Protein AF-0000000073405092 (afdb_homodimer)

Secondary structure (DSSP, 8-state):
-EEEEE--HHHHHHHHHHTTTS-EEEEEEE--HHHHHHHHHSTTSEEEE--/-EEEEE--HHHHHHHHHHTTTS-EEEEEEE--HHHHHHHHHTSSSEEEE--

Structure (mmCIF, N/CA/C/O backbone):
data_AF-0000000073405092-model_v1
#
loop_
_entity.id
_entity.type
_entity.pdbx_description
1 polymer 'Conserved conjugative plasmid protein'
#
loop_
_atom_site.group_PDB
_atom_site.id
_atom_site.type_symbol
_atom_site.label_atom_id
_atom_site.label_alt_id
_atom_site.label_comp_id
_atom_site.label_asym_id
_atom_site.label_entity_id
_atom_site.label_seq_id
_atom_site.pdbx_PDB_ins_code
_atom_site.Cartn_x
_atom_site.Cartn_y
_atom_sit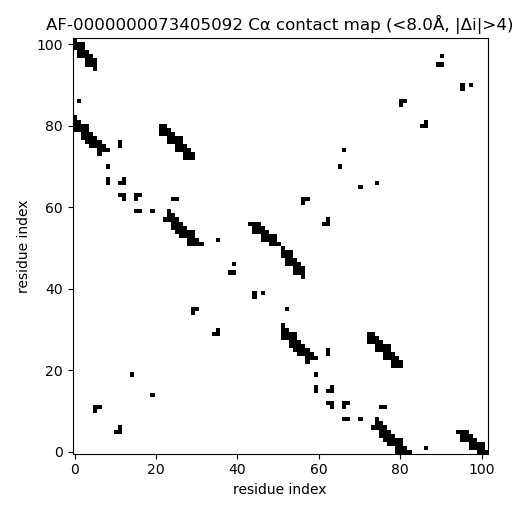e.Cartn_z
_atom_site.occupancy
_atom_site.B_iso_or_equiv
_atom_site.auth_seq_id
_atom_site.auth_comp_id
_atom_site.auth_asym_id
_atom_site.auth_atom_id
_atom_site.pdbx_PDB_model_num
ATOM 1 N N . MET A 1 1 ? -7.711 -10.336 -13.688 1 90.44 1 MET A N 1
ATOM 2 C CA . MET A 1 1 ? -6.816 -9.5 -12.898 1 90.44 1 MET A CA 1
ATOM 3 C C . MET A 1 1 ? -6.801 -9.945 -11.438 1 90.44 1 MET A C 1
ATOM 5 O O . MET A 1 1 ? -7.797 -10.469 -10.938 1 90.44 1 MET A O 1
ATOM 9 N N . PHE A 1 2 ? -5.641 -9.805 -10.789 1 92.12 2 PHE A N 1
ATOM 10 C CA . PHE A 1 2 ? -5.535 -10.195 -9.391 1 92.12 2 PHE A CA 1
ATOM 11 C C . PHE A 1 2 ? -5.191 -8.984 -8.523 1 92.12 2 PHE A C 1
ATOM 13 O O . PHE A 1 2 ? -4.457 -8.094 -8.953 1 92.12 2 PHE A O 1
ATOM 20 N N . VAL A 1 3 ? -5.746 -9.109 -7.352 1 93.5 3 VAL A N 1
ATOM 21 C CA . VAL A 1 3 ? -5.441 -8.141 -6.301 1 93.5 3 VAL A CA 1
ATOM 22 C C . VAL A 1 3 ? -4.613 -8.812 -5.207 1 93.5 3 VAL A C 1
ATOM 24 O O . VAL A 1 3 ? -5 -9.852 -4.676 1 93.5 3 VAL A O 1
ATOM 27 N N . VAL A 1 4 ? -3.479 -8.211 -4.961 1 93.06 4 VAL A N 1
ATOM 28 C CA . VAL A 1 4 ? -2.605 -8.672 -3.889 1 93.06 4 VAL A CA 1
ATOM 29 C C . VAL A 1 4 ? -2.602 -7.66 -2.746 1 93.06 4 VAL A C 1
ATOM 31 O O . VAL A 1 4 ? -2.402 -6.465 -2.971 1 93.06 4 VAL A O 1
ATOM 34 N N . LYS A 1 5 ? -2.795 -8.18 -1.49 1 94.44 5 LYS A N 1
ATOM 35 C CA . LYS A 1 5 ? -2.844 -7.301 -0.326 1 94.44 5 LYS A CA 1
ATOM 36 C C . LYS A 1 5 ? -1.784 -7.691 0.701 1 94.44 5 LYS A C 1
ATOM 38 O O . LYS A 1 5 ? -1.575 -8.875 0.966 1 94.44 5 LYS A O 1
ATOM 43 N N . ALA A 1 6 ? -1.168 -6.715 1.177 1 94.06 6 ALA A N 1
ATOM 44 C CA . ALA A 1 6 ? -0.2 -6.895 2.256 1 94.06 6 ALA A CA 1
ATOM 45 C C . ALA A 1 6 ? -0.385 -5.832 3.338 1 94.06 6 ALA A C 1
ATOM 47 O O . ALA A 1 6 ? -0.693 -4.676 3.037 1 94.06 6 ALA A O 1
ATOM 48 N N . LYS A 1 7 ? -0.001 -6.273 4.574 1 94.31 7 LYS A N 1
ATOM 49 C CA . LYS A 1 7 ? -0.239 -5.352 5.68 1 94.31 7 LYS A CA 1
ATOM 50 C C . LYS A 1 7 ? 1.043 -5.094 6.469 1 94.31 7 LYS A C 1
ATOM 52 O O . LYS A 1 7 ? 1.135 -4.117 7.211 1 94.31 7 LYS A O 1
ATOM 57 N N . ASP A 1 8 ? 2.029 -5.895 6.32 1 94.5 8 ASP A N 1
ATOM 58 C CA . ASP A 1 8 ? 3.301 -5.738 7.016 1 94.5 8 ASP A CA 1
ATOM 59 C C . ASP A 1 8 ? 4.219 -4.77 6.277 1 94.5 8 ASP A C 1
ATOM 61 O O . ASP A 1 8 ? 4.492 -4.949 5.086 1 94.5 8 ASP A O 1
ATOM 65 N N . PRO A 1 9 ? 4.715 -3.779 7.004 1 95.56 9 PRO A N 1
ATOM 66 C CA . PRO A 1 9 ? 5.531 -2.76 6.34 1 95.56 9 PRO A CA 1
ATOM 67 C C . PRO A 1 9 ? 6.742 -3.352 5.625 1 95.56 9 PRO A C 1
ATOM 69 O O . PRO A 1 9 ? 7.113 -2.889 4.543 1 95.56 9 PRO A O 1
ATOM 72 N N . LYS A 1 10 ? 7.324 -4.328 6.207 1 94.62 10 LYS A N 1
ATOM 73 C CA . LYS A 1 10 ? 8.477 -4.938 5.555 1 94.62 10 LYS A CA 1
ATOM 74 C C . LYS A 1 10 ? 8.086 -5.59 4.234 1 94.62 10 LYS A C 1
ATOM 76 O O . LYS A 1 10 ? 8.789 -5.441 3.23 1 94.62 10 LYS A O 1
ATOM 81 N N . ASP A 1 11 ? 7.023 -6.273 4.273 1 94 11 ASP A N 1
ATOM 82 C CA . ASP A 1 11 ? 6.543 -6.91 3.051 1 94 11 ASP A CA 1
ATOM 83 C C . ASP A 1 11 ? 6.098 -5.863 2.027 1 94 11 ASP A C 1
ATOM 85 O O . ASP A 1 11 ? 6.332 -6.027 0.828 1 94 11 ASP A O 1
ATOM 89 N N . ILE A 1 12 ? 5.488 -4.855 2.545 1 96.25 12 ILE A N 1
ATOM 90 C CA . ILE A 1 12 ? 5.023 -3.773 1.684 1 96.25 12 ILE A CA 1
ATOM 91 C C . ILE A 1 12 ? 6.207 -3.158 0.938 1 96.25 12 ILE A C 1
ATOM 93 O O . ILE A 1 12 ? 6.156 -2.982 -0.281 1 96.25 12 ILE A O 1
ATOM 97 N N . ILE A 1 13 ? 7.242 -2.932 1.591 1 97.06 13 ILE A N 1
ATOM 98 C CA . ILE A 1 13 ? 8.43 -2.338 0.978 1 97.06 13 ILE A CA 1
ATOM 99 C C . ILE A 1 13 ? 9 -3.293 -0.07 1 97.06 13 ILE A C 1
ATOM 101 O O . ILE A 1 13 ? 9.312 -2.879 -1.189 1 97.06 13 ILE A O 1
ATOM 105 N N . LYS A 1 14 ? 9.086 -4.492 0.274 1 95.44 14 LYS A N 1
ATOM 106 C CA . LYS A 1 14 ? 9.617 -5.488 -0.652 1 95.44 14 LYS A CA 1
ATOM 107 C C . LYS A 1 14 ? 8.758 -5.582 -1.912 1 95.44 14 LYS A C 1
ATOM 109 O O . LYS A 1 14 ? 9.289 -5.57 -3.027 1 95.44 14 LYS A O 1
ATOM 114 N N . LEU A 1 15 ? 7.52 -5.648 -1.716 1 95.5 15 LEU A N 1
ATOM 115 C CA . LEU A 1 15 ? 6.602 -5.793 -2.842 1 95.5 15 LEU A CA 1
ATOM 116 C C . LEU A 1 15 ? 6.621 -4.547 -3.723 1 95.5 15 LEU A C 1
ATOM 118 O O . LEU A 1 15 ? 6.613 -4.652 -4.953 1 95.5 15 LEU A O 1
ATOM 122 N N . ALA A 1 16 ? 6.605 -3.438 -3.131 1 96.38 16 ALA A N 1
ATOM 123 C CA . ALA A 1 16 ? 6.625 -2.186 -3.885 1 96.38 16 ALA A CA 1
ATOM 124 C C . ALA A 1 16 ? 7.895 -2.074 -4.727 1 96.38 16 ALA A C 1
ATOM 126 O O . ALA A 1 16 ? 7.863 -1.548 -5.84 1 96.38 16 ALA A O 1
ATOM 127 N N . LYS A 1 17 ? 8.945 -2.631 -4.207 1 97 17 LYS A N 1
ATOM 128 C CA . LYS A 1 17 ? 10.203 -2.617 -4.953 1 97 17 LYS A CA 1
ATOM 129 C C . LYS A 1 17 ? 10.164 -3.607 -6.113 1 97 17 LYS A C 1
ATOM 131 O O . LYS A 1 17 ? 10.531 -3.266 -7.242 1 97 17 LYS A O 1
ATOM 136 N N . GLN A 1 18 ? 9.664 -4.699 -5.828 1 95.62 18 GLN A N 1
ATOM 137 C CA . GLN A 1 18 ? 9.742 -5.805 -6.777 1 95.62 18 GLN A CA 1
ATOM 138 C C . GLN A 1 18 ? 8.719 -5.645 -7.895 1 95.62 18 GLN A C 1
ATOM 140 O O . GLN A 1 18 ? 8.969 -6.055 -9.031 1 95.62 18 GLN A O 1
ATOM 145 N N . TYR A 1 19 ? 7.641 -5.027 -7.578 1 95.88 19 TYR A N 1
ATOM 146 C CA . TYR A 1 19 ? 6.539 -4.996 -8.531 1 95.88 19 TYR A CA 1
ATOM 147 C C . TYR A 1 19 ? 6.137 -3.562 -8.852 1 95.88 19 TYR A C 1
ATOM 149 O O . TYR A 1 19 ? 4.953 -3.268 -9.031 1 95.88 19 TYR A O 1
ATOM 157 N N . SER A 1 20 ? 7.121 -2.736 -8.938 1 96.25 20 SER A N 1
ATOM 158 C CA . SER A 1 20 ? 6.922 -1.302 -9.117 1 96.25 20 SER A CA 1
ATOM 159 C C . SER A 1 20 ? 6.312 -0.994 -10.477 1 96.25 20 SER A C 1
ATOM 161 O O . SER A 1 20 ? 5.797 0.104 -10.703 1 96.25 20 SER A O 1
ATOM 163 N N . ASP A 1 21 ? 6.309 -1.961 -11.383 1 95.94 21 ASP A N 1
ATOM 164 C CA . ASP A 1 21 ? 5.773 -1.739 -12.719 1 95.94 21 ASP A CA 1
ATOM 165 C C . ASP A 1 21 ? 4.262 -1.964 -12.75 1 95.94 21 ASP A C 1
ATOM 167 O O . ASP A 1 21 ? 3.604 -1.643 -13.742 1 95.94 21 ASP A O 1
ATOM 171 N N . TYR A 1 22 ? 3.781 -2.486 -11.664 1 96.06 22 TYR A N 1
ATOM 172 C CA . TYR A 1 22 ? 2.346 -2.74 -11.586 1 96.06 22 TYR A CA 1
ATOM 173 C C . TYR A 1 22 ? 1.635 -1.619 -10.836 1 96.06 22 TYR A C 1
ATOM 175 O O . TYR A 1 22 ? 2.211 -1.005 -9.938 1 96.06 22 TYR A O 1
ATOM 183 N N . PRO A 1 23 ? 0.324 -1.345 -11.25 1 96.69 23 PRO A N 1
ATOM 184 C CA . PRO A 1 23 ? -0.451 -0.389 -10.453 1 96.69 23 PRO A CA 1
ATOM 185 C C . PRO A 1 23 ? -0.612 -0.825 -9 1 96.69 23 PRO A C 1
ATOM 187 O O . PRO A 1 23 ? -0.803 -2.014 -8.727 1 96.69 23 PRO A O 1
ATOM 190 N N . MET A 1 24 ? -0.454 0.167 -8.102 1 96.19 24 MET A N 1
ATOM 191 C CA . MET A 1 24 ? -0.591 -0.135 -6.68 1 96.19 24 MET A CA 1
ATOM 192 C C . MET A 1 24 ? -1.089 1.085 -5.91 1 96.19 24 MET A C 1
ATOM 194 O O . MET A 1 24 ? -1.091 2.199 -6.438 1 96.19 24 MET A O 1
ATOM 198 N N . GLU A 1 25 ? -1.529 0.77 -4.695 1 96.62 25 GLU A N 1
ATOM 199 C CA . GLU A 1 25 ? -1.998 1.801 -3.773 1 96.62 25 GLU A CA 1
ATOM 200 C C . GLU A 1 25 ? -1.653 1.448 -2.328 1 96.62 25 GLU A C 1
ATOM 202 O O . GLU A 1 25 ? -1.879 0.319 -1.889 1 96.62 25 GLU A O 1
ATOM 207 N N . LEU A 1 26 ? -1.049 2.398 -1.661 1 97.19 26 LEU A N 1
ATOM 208 C CA . LEU A 1 26 ? -0.882 2.285 -0.216 1 97.19 26 LEU A CA 1
ATOM 209 C C . LEU A 1 26 ? -1.992 3.029 0.519 1 97.19 26 LEU A C 1
ATOM 211 O O . LEU A 1 26 ? -2.336 4.156 0.157 1 97.19 26 LEU A O 1
ATOM 215 N N . ILE A 1 27 ? -2.523 2.432 1.458 1 97.12 27 ILE A N 1
ATOM 216 C CA . ILE A 1 27 ? -3.457 3.041 2.398 1 97.12 27 ILE A CA 1
ATOM 217 C C . ILE A 1 27 ? -2.846 3.051 3.799 1 97.12 27 ILE A C 1
ATOM 219 O O . ILE A 1 27 ? -2.482 2 4.332 1 97.12 27 ILE A O 1
ATOM 223 N N . LEU A 1 28 ? -2.738 4.227 4.324 1 96.19 28 LEU A N 1
ATOM 224 C CA . LEU A 1 28 ? -2.17 4.438 5.652 1 96.19 28 LEU A CA 1
ATOM 225 C C . LEU A 1 28 ? -3.189 5.086 6.586 1 96.19 28 LEU A C 1
ATOM 227 O O . LEU A 1 28 ? -3.883 6.027 6.195 1 96.19 28 LEU A O 1
ATOM 231 N N . TYR A 1 29 ? -3.318 4.559 7.781 1 96.06 29 TYR A N 1
ATOM 232 C CA . TYR A 1 29 ? -4.242 5.07 8.789 1 96.06 29 TYR A CA 1
ATOM 233 C C . TYR A 1 29 ? -3.492 5.816 9.883 1 96.06 29 TYR A C 1
ATOM 235 O O . TYR A 1 29 ? -2.758 5.215 10.664 1 96.06 29 TYR A O 1
ATOM 243 N N . ILE A 1 30 ? -3.762 7.141 9.953 1 94.31 30 ILE A N 1
ATOM 244 C CA . ILE A 1 30 ? -3.01 7.98 10.883 1 94.31 30 ILE A CA 1
ATOM 245 C C . ILE A 1 30 ? -3.975 8.742 11.789 1 94.31 30 ILE A C 1
ATOM 247 O O . ILE A 1 30 ? -4.914 9.383 11.305 1 94.31 30 ILE A O 1
ATOM 251 N N . ASN A 1 31 ? -3.764 8.75 13.07 1 93.5 31 ASN A N 1
ATOM 252 C CA . ASN A 1 31 ? -4.613 9.484 14.008 1 93.5 31 ASN A CA 1
ATOM 253 C C . ASN A 1 31 ? -3.832 10.57 14.734 1 93.5 31 ASN A C 1
ATOM 255 O O . ASN A 1 31 ? -4.312 11.125 15.727 1 93.5 31 ASN A O 1
ATOM 259 N N . ASN A 1 32 ? -2.666 10.914 14.227 1 93.94 32 ASN A N 1
ATOM 260 C CA . ASN A 1 32 ? -1.812 11.945 14.789 1 93.94 32 ASN A CA 1
ATOM 261 C C . ASN A 1 32 ? -1.839 13.219 13.953 1 93.94 32 ASN A C 1
ATOM 263 O O . ASN A 1 32 ? -1.254 13.266 12.867 1 93.94 32 ASN A O 1
ATOM 267 N N . PRO A 1 33 ? -2.453 14.195 14.547 1 90.38 33 PRO A N 1
ATOM 268 C CA . PRO A 1 33 ? -2.65 15.422 13.773 1 90.38 33 PRO A CA 1
ATOM 269 C C . PRO A 1 33 ? -1.334 16.078 13.359 1 90.38 33 PRO A C 1
ATOM 271 O O . PRO A 1 33 ? -1.27 16.734 12.32 1 90.38 33 PRO A O 1
ATOM 274 N N . ARG A 1 34 ? -0.336 15.922 14.109 1 93.12 34 ARG A N 1
ATOM 275 C CA . ARG A 1 34 ? 0.956 16.5 13.758 1 93.12 34 ARG A CA 1
ATOM 276 C C . ARG A 1 34 ? 1.543 15.82 12.523 1 93.12 34 ARG A C 1
ATOM 278 O O . ARG A 1 34 ? 2.086 16.484 11.641 1 93.12 34 ARG A O 1
ATOM 285 N N . VAL A 1 35 ? 1.415 14.578 12.523 1 91.88 35 VAL A N 1
ATOM 286 C CA . VAL A 1 35 ? 1.89 13.828 11.367 1 91.88 35 VAL A CA 1
ATOM 287 C C . VAL A 1 35 ? 1.109 14.242 10.125 1 91.88 35 VAL A C 1
ATOM 289 O O . VAL A 1 35 ? 1.698 14.5 9.07 1 91.88 35 VAL A O 1
ATOM 292 N N . ILE A 1 36 ? -0.175 14.344 10.312 1 91.25 36 ILE A N 1
ATOM 293 C CA . ILE A 1 36 ? -1.037 14.711 9.195 1 91.25 36 ILE A CA 1
ATOM 294 C C . ILE A 1 36 ? -0.672 16.109 8.703 1 91.25 36 ILE A C 1
ATOM 296 O O . ILE A 1 36 ? -0.646 16.359 7.496 1 91.25 36 ILE A O 1
ATOM 300 N N . GLY A 1 37 ? -0.463 16.969 9.555 1 88.75 37 GLY A N 1
ATOM 301 C CA . GLY A 1 37 ? -0.036 18.312 9.164 1 88.75 37 GLY A CA 1
ATOM 302 C C . GLY A 1 37 ? 1.202 18.312 8.289 1 88.75 37 GLY A C 1
ATOM 303 O O . GLY A 1 37 ? 1.258 19.016 7.285 1 88.75 37 GLY A O 1
ATOM 304 N N . GLY A 1 38 ? 2.18 17.547 8.617 1 87.25 38 GLY A N 1
ATOM 305 C CA . GLY A 1 38 ? 3.398 17.422 7.836 1 87.25 38 GLY A CA 1
ATOM 306 C C . GLY A 1 38 ? 3.166 16.844 6.457 1 87.25 38 GLY A C 1
ATOM 307 O O . GLY A 1 38 ? 3.771 17.281 5.477 1 87.25 38 GLY A O 1
ATOM 308 N N . LEU A 1 39 ? 2.334 15.891 6.352 1 89.5 39 LEU A N 1
ATOM 309 C CA . LEU A 1 39 ? 2.033 15.211 5.094 1 89.5 39 LEU A CA 1
ATOM 310 C C . LEU A 1 39 ? 1.262 16.141 4.156 1 89.5 39 LEU A C 1
ATOM 312 O O . LEU A 1 39 ? 1.436 16.078 2.936 1 89.5 39 LEU A O 1
ATOM 316 N N . ARG A 1 40 ? 0.452 16.938 4.645 1 85.94 40 ARG A N 1
ATOM 317 C CA . ARG A 1 40 ? -0.312 17.891 3.85 1 85.94 40 ARG A CA 1
ATOM 318 C C . ARG A 1 40 ? 0.611 18.891 3.15 1 85.94 40 ARG A C 1
ATOM 320 O O . ARG A 1 40 ? 0.322 19.344 2.041 1 85.94 40 ARG A O 1
ATOM 327 N N . LEU A 1 41 ? 1.635 19.031 3.654 1 78.25 41 LEU A N 1
ATOM 328 C CA . LEU A 1 41 ? 2.586 19.984 3.088 1 78.25 41 LEU A CA 1
ATOM 329 C C . LEU A 1 41 ? 3.314 19.375 1.894 1 78.25 41 LEU A C 1
ATOM 331 O O . LEU A 1 41 ? 3.768 20.094 1.003 1 78.25 41 LEU A O 1
ATOM 335 N N . LYS A 1 42 ? 3.279 18.078 1.834 1 69.69 42 LYS A N 1
ATOM 336 C CA . LYS A 1 42 ? 4.02 17.406 0.768 1 69.69 42 LYS A CA 1
ATOM 337 C C . LYS A 1 42 ? 3.082 16.953 -0.347 1 69.69 42 LYS A C 1
ATOM 339 O O . LYS A 1 42 ? 2 16.422 -0.078 1 69.69 42 LYS A O 1
ATOM 344 N N . ARG A 1 43 ? 2.545 17.688 -1.284 1 62.19 43 ARG A N 1
ATOM 345 C CA . ARG A 1 43 ? 1.541 17.672 -2.344 1 62.19 43 ARG A CA 1
ATOM 346 C C . ARG A 1 43 ? 1.378 16.266 -2.906 1 62.19 43 ARG A C 1
ATOM 348 O O . ARG A 1 43 ? 0.399 15.969 -3.6 1 62.19 43 ARG A O 1
ATOM 355 N N . LYS A 1 44 ? 2.076 15.18 -2.395 1 74.94 44 LYS A N 1
ATOM 356 C CA . LYS A 1 44 ? 1.999 14.062 -3.324 1 74.94 44 LYS A CA 1
ATOM 357 C C . LYS A 1 44 ? 1.138 12.93 -2.758 1 74.94 44 LYS A C 1
ATOM 359 O O . LYS A 1 44 ? 1.052 11.852 -3.346 1 74.94 44 LYS A O 1
ATOM 364 N N . VAL A 1 45 ? 0.41 13.242 -1.601 1 84.5 45 VAL A N 1
ATOM 365 C CA . VAL A 1 45 ? -0.45 12.203 -1.042 1 84.5 45 VAL A CA 1
ATOM 366 C C . VAL A 1 45 ? -1.88 12.727 -0.922 1 84.5 45 VAL A C 1
ATOM 368 O O . VAL A 1 45 ? -2.102 13.938 -0.839 1 84.5 45 VAL A O 1
ATOM 371 N N . GLU A 1 46 ? -2.83 11.859 -1.033 1 90.94 46 GLU A N 1
ATOM 372 C CA . GLU A 1 46 ? -4.227 12.156 -0.737 1 90.94 46 GLU A CA 1
ATOM 373 C C . GLU A 1 46 ? -4.551 11.898 0.731 1 90.94 46 GLU A C 1
ATOM 375 O O . GLU A 1 46 ? -4.23 10.828 1.26 1 90.94 46 GLU A O 1
ATOM 380 N N . ILE A 1 47 ? -5.141 12.898 1.337 1 91.69 47 ILE A N 1
ATOM 381 C CA . ILE A 1 47 ? -5.508 12.758 2.742 1 91.69 47 ILE A CA 1
ATOM 382 C C . ILE A 1 47 ? -7.023 12.883 2.896 1 91.69 47 ILE A C 1
ATOM 384 O O . ILE A 1 47 ? -7.617 13.867 2.445 1 91.69 47 ILE A O 1
ATOM 388 N N . ILE A 1 48 ? -7.578 11.844 3.535 1 91 48 ILE A N 1
ATOM 389 C CA . ILE A 1 48 ? -9.016 11.797 3.77 1 91 48 ILE A CA 1
ATOM 390 C C . ILE A 1 48 ? -9.289 11.664 5.266 1 91 48 ILE A C 1
ATOM 392 O O . ILE A 1 48 ? -8.695 10.82 5.941 1 91 48 ILE A O 1
ATOM 39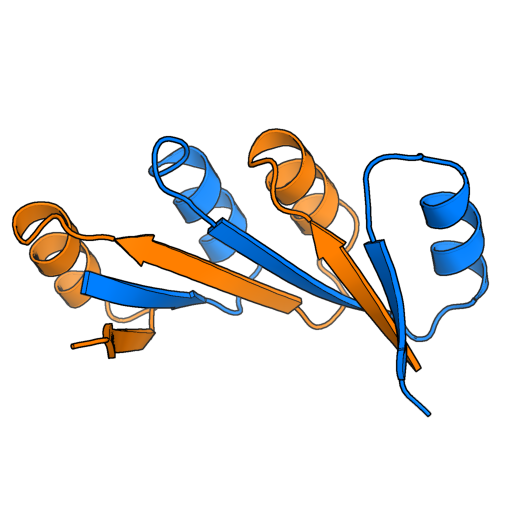6 N N . ARG A 1 49 ? -10.156 12.477 5.824 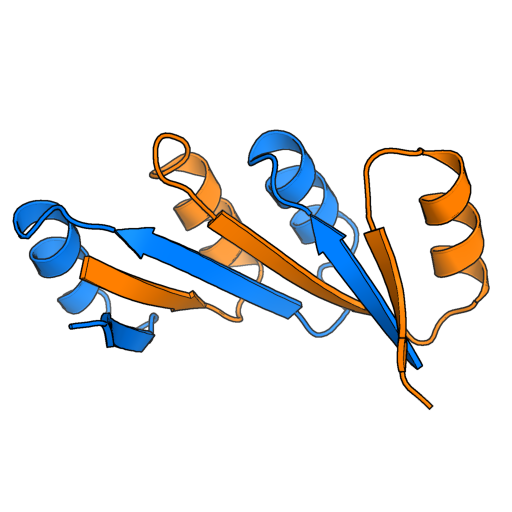1 90.31 49 ARG A N 1
ATOM 397 C CA . ARG A 1 49 ? -10.578 12.344 7.215 1 90.31 49 ARG A CA 1
ATOM 398 C C . ARG A 1 49 ? -11.625 11.242 7.367 1 90.31 49 ARG A C 1
ATOM 400 O O . ARG A 1 49 ? -12.625 11.227 6.641 1 90.31 49 ARG A O 1
ATOM 407 N N . ALA A 1 50 ? -11.305 10.305 8.172 1 82.19 50 ALA A N 1
ATOM 408 C CA . ALA A 1 50 ? -12.242 9.219 8.422 1 82.19 50 ALA A CA 1
ATOM 409 C C . ALA A 1 50 ? -12.875 9.344 9.812 1 82.19 50 ALA A C 1
ATOM 411 O O . ALA A 1 50 ? -12.164 9.453 10.812 1 82.19 50 ALA A O 1
ATOM 412 N N . ASP A 1 51 ? -14.07 10 10.023 1 69.25 51 ASP A N 1
ATOM 413 C CA . ASP A 1 51 ? -14.828 10.211 11.258 1 69.25 51 ASP A CA 1
ATOM 414 C C . ASP A 1 51 ? -15.203 8.883 11.906 1 69.25 51 ASP A C 1
ATOM 416 O O . ASP A 1 51 ? -15.523 7.914 11.211 1 69.25 51 ASP A O 1
ATOM 420 N N . MET B 1 1 ? -9.688 10.055 12.828 1 90.75 1 MET B N 1
ATOM 421 C CA . MET B 1 1 ? -8.68 9.266 12.133 1 90.75 1 MET B CA 1
ATOM 422 C C . MET B 1 1 ? -8.531 9.711 10.68 1 90.75 1 MET B C 1
ATOM 424 O O . MET B 1 1 ? -9.492 10.188 10.078 1 90.75 1 MET B O 1
ATOM 428 N N . PHE B 1 2 ? -7.285 9.633 10.164 1 92.12 2 PHE B N 1
ATOM 429 C CA . PHE B 1 2 ? -7.043 10.023 8.781 1 92.12 2 PHE B CA 1
ATOM 430 C C . PHE B 1 2 ? -6.551 8.836 7.961 1 92.12 2 PHE B C 1
ATOM 432 O O . PHE B 1 2 ? -5.824 7.98 8.469 1 92.12 2 PHE B O 1
ATOM 439 N N . VAL B 1 3 ? -6.977 8.93 6.738 1 93.62 3 VAL B N 1
ATOM 440 C CA . VAL B 1 3 ? -6.512 7.98 5.734 1 93.62 3 VA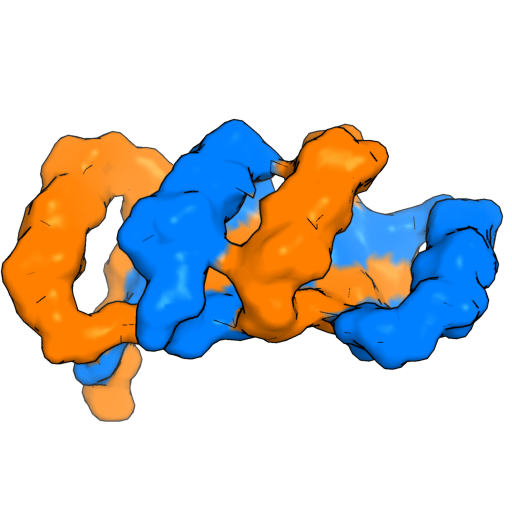L B CA 1
ATOM 441 C C . VAL B 1 3 ? -5.609 8.688 4.73 1 93.62 3 VAL B C 1
ATOM 443 O O . VAL B 1 3 ? -5.996 9.703 4.148 1 93.62 3 VAL B O 1
ATOM 446 N N . VAL B 1 4 ? -4.426 8.156 4.617 1 93.06 4 VAL B N 1
ATOM 447 C CA . VAL B 1 4 ? -3.469 8.664 3.645 1 93.06 4 VAL B CA 1
ATOM 448 C C . VAL B 1 4 ? -3.293 7.652 2.514 1 93.06 4 VAL B C 1
ATOM 450 O O . VAL B 1 4 ? -3.049 6.473 2.762 1 93.06 4 VAL B O 1
ATOM 453 N N . LYS B 1 5 ? -3.395 8.164 1.241 1 94.38 5 LYS B N 1
ATOM 454 C CA . LYS B 1 5 ? -3.273 7.289 0.08 1 94.38 5 LYS B CA 1
ATOM 455 C C . LYS B 1 5 ? -2.135 7.738 -0.832 1 94.38 5 LYS B C 1
ATOM 457 O O . LYS B 1 5 ? -1.963 8.93 -1.074 1 94.38 5 LYS B O 1
ATOM 462 N N . ALA B 1 6 ? -1.429 6.797 -1.263 1 94.12 6 ALA B N 1
ATOM 463 C CA . ALA B 1 6 ? -0.362 7.031 -2.23 1 94.12 6 ALA B CA 1
ATOM 464 C C . ALA B 1 6 ? -0.366 5.965 -3.322 1 94.12 6 ALA B C 1
ATOM 466 O O . ALA B 1 6 ? -0.64 4.793 -3.051 1 94.12 6 ALA B O 1
ATOM 467 N N . LYS B 1 7 ? 0.12 6.438 -4.496 1 94.31 7 LYS B N 1
ATOM 468 C CA . LYS B 1 7 ? 0.059 5.504 -5.613 1 94.31 7 LYS B CA 1
ATOM 469 C C . LYS B 1 7 ? 1.433 5.324 -6.254 1 94.31 7 LYS B C 1
ATOM 471 O O . LYS B 1 7 ? 1.662 4.355 -6.98 1 94.31 7 LYS B O 1
ATOM 476 N N . ASP B 1 8 ? 2.346 6.195 -6.016 1 94.5 8 ASP B N 1
ATOM 477 C CA . ASP B 1 8 ? 3.693 6.113 -6.57 1 94.5 8 ASP B CA 1
ATOM 478 C C . ASP B 1 8 ? 4.578 5.191 -5.73 1 94.5 8 ASP B C 1
ATOM 480 O O . ASP B 1 8 ? 4.715 5.387 -4.52 1 94.5 8 ASP B O 1
ATOM 484 N N . PRO B 1 9 ? 5.199 4.238 -6.402 1 95.62 9 PRO B N 1
ATOM 485 C CA . PRO B 1 9 ? 5.996 3.268 -5.652 1 95.62 9 PRO B CA 1
ATOM 486 C C . PRO B 1 9 ? 7.09 3.924 -4.812 1 95.62 9 PRO B C 1
ATOM 488 O O . PRO B 1 9 ? 7.371 3.477 -3.697 1 95.62 9 PRO B O 1
ATOM 491 N N . LYS B 1 10 ? 7.672 4.926 -5.328 1 94.81 10 LYS B N 1
ATOM 492 C CA . LYS B 1 10 ? 8.719 5.598 -4.562 1 94.81 10 LYS B CA 1
ATOM 493 C C . LYS B 1 10 ? 8.156 6.227 -3.291 1 94.81 10 LYS B C 1
ATOM 495 O O . LYS B 1 10 ? 8.758 6.129 -2.221 1 94.81 10 LYS B O 1
ATOM 500 N N . ASP B 1 11 ? 7.066 6.852 -3.451 1 94.06 11 ASP B N 1
ATOM 501 C CA . ASP B 1 11 ? 6.422 7.457 -2.289 1 94.06 11 ASP B CA 1
ATOM 502 C C . ASP B 1 11 ? 5.934 6.391 -1.313 1 94.06 11 ASP B C 1
ATOM 504 O O . ASP B 1 11 ? 6.027 6.562 -0.097 1 94.06 11 ASP B O 1
ATOM 508 N N . ILE B 1 12 ? 5.434 5.332 -1.879 1 96.25 12 ILE B N 1
ATOM 509 C CA . ILE B 1 12 ? 4.938 4.23 -1.065 1 96.25 12 ILE B CA 1
ATOM 510 C C . ILE B 1 12 ? 6.07 3.682 -0.196 1 96.25 12 ILE B C 1
ATOM 512 O O . ILE B 1 12 ? 5.898 3.502 1.013 1 96.25 12 ILE B O 1
ATOM 516 N N . ILE B 1 13 ? 7.191 3.521 -0.743 1 97.12 13 ILE B N 1
ATOM 517 C CA . ILE B 1 13 ? 8.336 2.994 -0.007 1 97.12 13 ILE B CA 1
ATOM 518 C C . ILE B 1 13 ? 8.734 3.977 1.091 1 97.12 13 ILE B C 1
ATOM 520 O O . ILE B 1 13 ? 8.961 3.578 2.236 1 97.12 13 ILE B O 1
ATOM 524 N N . LYS B 1 14 ? 8.797 5.188 0.761 1 95.62 14 LYS B N 1
ATOM 525 C CA . LYS B 1 14 ? 9.172 6.207 1.734 1 95.62 14 LYS B CA 1
ATOM 526 C C . LYS B 1 14 ? 8.188 6.246 2.9 1 95.62 14 LYS B C 1
ATOM 528 O O . LYS B 1 14 ? 8.594 6.262 4.062 1 95.62 14 LYS B O 1
ATOM 533 N N . LEU B 1 15 ? 6.953 6.242 2.568 1 95.5 15 LEU B N 1
ATOM 534 C CA . LEU B 1 15 ? 5.918 6.328 3.594 1 95.5 15 LEU B CA 1
ATOM 535 C C . LEU B 1 15 ? 5.922 5.082 4.473 1 95.5 15 LEU B C 1
ATOM 537 O O . LEU B 1 15 ? 5.785 5.18 5.695 1 95.5 15 LEU B O 1
ATOM 541 N N . ALA B 1 16 ? 6.023 3.979 3.875 1 96.44 16 ALA B N 1
ATOM 542 C CA . ALA B 1 16 ? 6.039 2.727 4.629 1 96.44 16 ALA B CA 1
ATOM 543 C C . ALA B 1 16 ? 7.215 2.682 5.598 1 96.44 16 ALA B C 1
ATOM 545 O O . ALA B 1 16 ? 7.098 2.145 6.703 1 96.44 16 ALA B O 1
ATOM 546 N N . LYS B 1 17 ? 8.289 3.289 5.199 1 97 17 LYS B N 1
ATOM 547 C CA . LYS B 1 17 ? 9.453 3.342 6.078 1 97 17 LYS B CA 1
ATOM 548 C C . LYS B 1 17 ? 9.242 4.324 7.223 1 97 17 LYS B C 1
ATOM 550 O O . LYS B 1 17 ? 9.508 4 8.383 1 97 17 LYS B O 1
ATOM 555 N N . GLN B 1 18 ? 8.719 5.387 6.883 1 95.62 18 GLN B N 1
ATOM 556 C CA . GLN B 1 18 ? 8.641 6.492 7.836 1 95.62 18 GLN B CA 1
ATOM 557 C C . GLN B 1 18 ? 7.508 6.273 8.836 1 95.62 18 GLN B C 1
ATOM 559 O O . GLN B 1 18 ? 7.605 6.699 9.992 1 95.62 18 GLN B O 1
ATOM 564 N N . TYR B 1 19 ? 6.5 5.605 8.398 1 95.88 19 TYR B N 1
ATOM 565 C CA . TYR 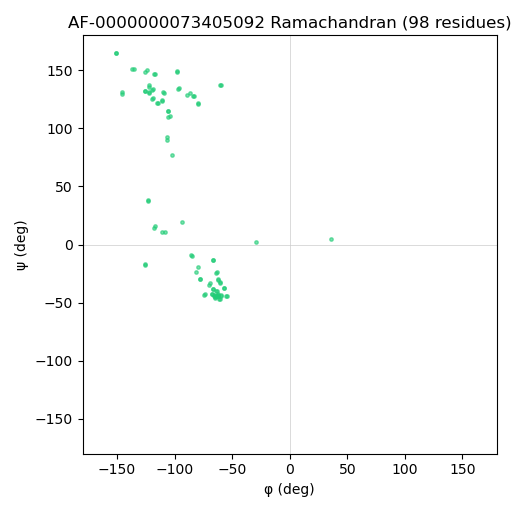B 1 19 ? 5.305 5.512 9.234 1 95.88 19 TYR B CA 1
ATOM 566 C C . TYR B 1 19 ? 4.953 4.055 9.516 1 95.88 19 TYR B C 1
ATOM 568 O O . TYR B 1 19 ? 3.773 3.697 9.57 1 95.88 19 TYR B O 1
ATOM 576 N N . SER B 1 20 ? 5.961 3.271 9.695 1 96.25 20 SER B N 1
ATOM 577 C CA . SER B 1 20 ? 5.824 1.829 9.859 1 96.25 20 SER B CA 1
ATOM 578 C C . SER B 1 20 ? 5.098 1.487 11.156 1 96.25 20 SER B C 1
ATOM 580 O O . SER B 1 20 ? 4.617 0.364 11.328 1 96.25 20 SER B O 1
ATOM 582 N N . ASP B 1 21 ? 4.953 2.447 12.047 1 95.88 21 ASP B N 1
ATOM 583 C CA . ASP B 1 21 ? 4.297 2.199 13.328 1 95.88 21 ASP B CA 1
ATOM 584 C C . ASP B 1 21 ? 2.779 2.334 13.203 1 95.88 21 ASP B C 1
ATOM 586 O O . ASP B 1 21 ? 2.041 1.975 14.117 1 95.88 21 ASP B O 1
ATOM 590 N N . TYR B 1 22 ? 2.377 2.832 12.086 1 96.12 22 TYR B N 1
ATOM 591 C CA . TYR B 1 22 ? 0.945 3 11.859 1 96.12 22 TYR B CA 1
ATOM 592 C C . TYR B 1 22 ? 0.384 1.844 11.039 1 96.12 22 TYR B C 1
ATOM 594 O O . TYR B 1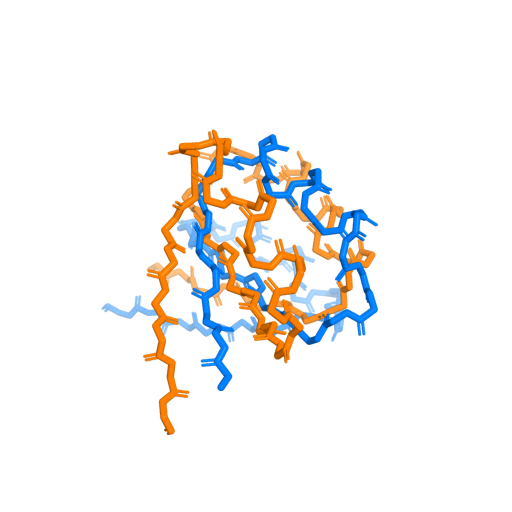 22 ? 1.085 1.267 10.211 1 96.12 22 TYR B O 1
ATOM 602 N N . PRO B 1 23 ? -0.946 1.514 11.297 1 96.81 23 PRO B N 1
ATOM 603 C CA . PRO B 1 23 ? -1.575 0.518 10.422 1 96.81 23 PRO B CA 1
ATOM 604 C C . PRO B 1 23 ? -1.605 0.948 8.961 1 96.81 23 PRO B C 1
ATOM 606 O O . PRO B 1 23 ? -1.847 2.119 8.664 1 96.81 23 PRO B O 1
ATOM 609 N N . MET B 1 24 ? -1.291 -0.032 8.086 1 96.25 24 MET B N 1
ATOM 610 C CA . MET B 1 24 ? -1.294 0.261 6.66 1 96.25 24 MET B CA 1
ATOM 611 C C . MET B 1 24 ? -1.629 -0.986 5.848 1 96.25 24 MET B C 1
ATOM 613 O O . MET B 1 24 ? -1.62 -2.098 6.379 1 96.25 24 MET B O 1
ATOM 617 N N . GLU B 1 25 ? -1.959 -0.693 4.59 1 96.75 25 GLU B N 1
ATOM 618 C CA . GLU B 1 25 ? -2.256 -1.749 3.627 1 96.75 25 GLU B CA 1
ATOM 619 C C . GLU B 1 25 ? -1.784 -1.367 2.227 1 96.75 25 GLU B C 1
ATOM 621 O O . GLU B 1 25 ? -2.023 -0.249 1.768 1 96.75 25 GLU B O 1
ATOM 626 N N . LEU B 1 26 ? -1.072 -2.307 1.609 1 97.12 26 LEU B N 1
ATOM 627 C CA . LEU B 1 26 ? -0.769 -2.18 0.189 1 97.12 26 LEU B CA 1
ATOM 628 C C . LEU B 1 26 ? -1.756 -2.984 -0.652 1 97.12 26 LEU B C 1
ATOM 630 O O . LEU B 1 26 ? -2.07 -4.129 -0.322 1 97.12 26 LEU B O 1
ATOM 634 N N . ILE B 1 27 ? -2.221 -2.406 -1.62 1 97 27 ILE B N 1
ATOM 635 C CA . ILE B 1 27 ? -3.016 -3.066 -2.648 1 97 27 ILE B CA 1
ATOM 636 C C . ILE B 1 27 ? -2.266 -3.039 -3.979 1 97 27 ILE B C 1
ATOM 638 O O . ILE B 1 27 ? -1.919 -1.967 -4.48 1 97 27 ILE B O 1
ATOM 642 N N . LEU B 1 28 ? -2.031 -4.215 -4.504 1 96.19 28 LEU B N 1
ATOM 643 C CA . LEU B 1 28 ? -1.325 -4.391 -5.77 1 96.19 28 LEU B CA 1
ATOM 644 C C . LEU B 1 28 ? -2.215 -5.078 -6.797 1 96.19 28 LEU B C 1
ATOM 646 O O . LEU B 1 28 ? -2.9 -6.055 -6.477 1 96.19 28 LEU B O 1
ATOM 650 N N . TYR B 1 29 ? -2.238 -4.551 -8.008 1 96 29 TYR B N 1
ATOM 651 C CA . TYR B 1 29 ? -3.021 -5.109 -9.109 1 96 29 TYR B CA 1
ATOM 652 C C . TYR B 1 29 ? -2.123 -5.816 -10.109 1 96 29 TYR B C 1
ATOM 654 O O . TYR B 1 29 ? -1.347 -5.176 -10.82 1 96 29 TYR B O 1
ATOM 662 N N . ILE B 1 30 ? -2.314 -7.16 -10.203 1 94.31 30 ILE B N 1
ATOM 663 C CA . ILE B 1 30 ? -1.424 -7.957 -11.039 1 94.31 30 ILE B CA 1
ATOM 664 C C . ILE B 1 30 ? -2.242 -8.773 -12.039 1 94.31 30 ILE B C 1
ATOM 666 O O . ILE B 1 30 ? -3.197 -9.453 -11.664 1 94.31 30 ILE B O 1
ATOM 670 N N . ASN B 1 31 ? -1.869 -8.758 -13.297 1 93.56 31 ASN B N 1
ATOM 671 C CA . ASN B 1 31 ? -2.574 -9.531 -14.312 1 93.56 31 ASN B CA 1
ATOM 672 C C . ASN B 1 31 ? -1.668 -10.578 -14.953 1 93.56 31 ASN B C 1
ATOM 674 O O . ASN B 1 31 ? -2.016 -11.164 -15.984 1 93.56 31 ASN B O 1
ATOM 678 N N . ASN B 1 32 ? -0.541 -10.836 -14.328 1 94 32 ASN B N 1
ATOM 679 C CA . ASN B 1 32 ? 0.419 -11.828 -14.797 1 94 32 ASN B CA 1
ATOM 680 C C . ASN B 1 32 ? 0.366 -13.102 -13.961 1 94 32 ASN B C 1
ATOM 682 O O . ASN B 1 32 ? 0.828 -13.117 -12.82 1 94 32 ASN B O 1
ATOM 686 N N . PRO B 1 33 ? -0.114 -14.102 -14.617 1 90.62 33 PRO B N 1
ATOM 687 C CA . PRO B 1 33 ? -0.325 -15.336 -13.867 1 90.62 33 PRO B CA 1
ATOM 688 C C . PRO B 1 33 ? 0.973 -15.914 -13.305 1 90.62 33 PRO B C 1
ATOM 690 O O . PRO B 1 33 ? 0.96 -16.578 -12.266 1 90.62 33 PRO B O 1
ATOM 693 N N . ARG B 1 34 ? 2.039 -15.703 -13.945 1 93.5 34 ARG B N 1
ATOM 694 C CA . ARG B 1 34 ? 3.316 -16.203 -13.461 1 93.5 34 ARG B CA 1
ATOM 695 C C . ARG B 1 34 ? 3.729 -15.5 -12.172 1 93.5 34 ARG B C 1
ATOM 697 O O . ARG B 1 34 ? 4.211 -16.141 -11.234 1 93.5 34 ARG B O 1
ATOM 704 N N . VAL B 1 35 ? 3.535 -14.266 -12.188 1 91.75 35 VAL B N 1
ATOM 705 C CA . VAL B 1 35 ? 3.838 -13.492 -10.984 1 91.75 35 VAL B CA 1
ATOM 706 C C . VAL B 1 35 ? 2.947 -13.953 -9.836 1 91.75 35 VAL B C 1
ATOM 708 O O . VAL B 1 35 ? 3.432 -14.188 -8.727 1 91.75 35 VAL B O 1
ATOM 711 N N . ILE B 1 36 ? 1.683 -14.125 -10.156 1 91.19 36 ILE B N 1
ATOM 712 C CA . ILE B 1 36 ? 0.722 -14.547 -9.141 1 91.19 36 ILE B CA 1
ATOM 713 C C . ILE B 1 36 ? 1.106 -15.922 -8.602 1 91.19 36 ILE B C 1
ATOM 715 O O . ILE B 1 36 ? 1.023 -16.172 -7.395 1 91.19 36 ILE B O 1
ATOM 719 N N . GLY B 1 37 ? 1.464 -16.766 -9.406 1 89 37 GLY B N 1
ATOM 720 C CA . GLY B 1 37 ? 1.92 -18.078 -8.969 1 89 37 GLY B CA 1
ATOM 721 C C . GLY B 1 37 ? 3.057 -18.016 -7.969 1 89 37 GLY B C 1
ATOM 722 O O . GLY B 1 37 ? 3.045 -18.719 -6.957 1 89 37 GLY B O 1
ATOM 723 N N . GLY B 1 38 ? 4.031 -17.203 -8.195 1 87.25 38 GLY B N 1
ATOM 724 C CA . GLY B 1 38 ? 5.152 -17.016 -7.293 1 87.25 38 GLY B CA 1
ATOM 725 C C . GLY B 1 38 ? 4.746 -16.453 -5.945 1 87.25 38 GLY B C 1
ATOM 726 O O . GLY B 1 38 ? 5.262 -16.859 -4.906 1 87.25 38 GLY B O 1
ATOM 727 N N . LEU B 1 39 ? 3.848 -15.531 -5.941 1 89.56 39 LEU B N 1
ATOM 728 C CA . LEU B 1 39 ? 3.383 -14.883 -4.719 1 89.56 39 LEU B CA 1
ATOM 729 C C . LEU B 1 39 ? 2.572 -15.852 -3.865 1 89.56 39 LEU B C 1
ATOM 731 O O . LEU B 1 39 ? 2.621 -15.789 -2.635 1 89.56 39 LEU B O 1
ATOM 735 N N . ARG B 1 40 ? 1.885 -16.703 -4.438 1 86.19 40 ARG B N 1
ATOM 736 C CA . ARG B 1 40 ? 1.101 -17.719 -3.727 1 86.19 40 ARG B CA 1
ATOM 737 C C . ARG B 1 40 ? 2.004 -18.656 -2.943 1 86.19 40 ARG B C 1
ATOM 739 O O . ARG B 1 40 ? 1.638 -19.125 -1.86 1 86.19 40 ARG B O 1
ATOM 746 N N . LEU B 1 41 ? 3.1 -18.734 -3.342 1 79.38 41 LEU B N 1
ATOM 747 C CA . LEU B 1 41 ? 4.039 -19.641 -2.701 1 79.38 41 LEU B CA 1
ATOM 748 C C . LEU B 1 41 ? 4.633 -19.016 -1.442 1 79.38 41 LEU B C 1
ATOM 750 O O . LEU B 1 41 ? 5.02 -19.734 -0.514 1 79.38 41 LEU B O 1
ATOM 754 N N . LYS B 1 42 ? 4.668 -17.766 -1.32 1 69.69 42 LYS B N 1
ATOM 755 C CA . LYS B 1 42 ? 5.34 -17.094 -0.207 1 69.69 42 LYS B CA 1
ATOM 756 C C . LYS B 1 42 ? 4.359 -16.812 0.928 1 69.69 42 LYS B C 1
ATOM 758 O O . LYS B 1 42 ? 4.773 -16.484 2.047 1 69.69 42 LYS B O 1
ATOM 763 N N . ARG B 1 43 ? 3.285 -17.312 1.155 1 63.28 43 ARG B N 1
ATOM 764 C CA . ARG B 1 43 ? 2.178 -17.406 2.102 1 63.28 43 ARG B CA 1
ATOM 765 C C . ARG B 1 43 ? 1.938 -16.047 2.777 1 63.28 43 ARG B C 1
ATOM 767 O O . ARG B 1 43 ? 0.944 -15.875 3.484 1 63.28 43 ARG B O 1
ATOM 774 N N . LYS B 1 44 ? 2.615 -14.906 2.443 1 75.06 44 LYS B N 1
ATOM 775 C CA . LYS B 1 44 ? 2.408 -13.82 3.404 1 75.06 44 LYS B CA 1
ATOM 776 C C . LYS B 1 44 ? 1.529 -12.727 2.812 1 75.06 44 LYS B C 1
ATOM 778 O O . LYS 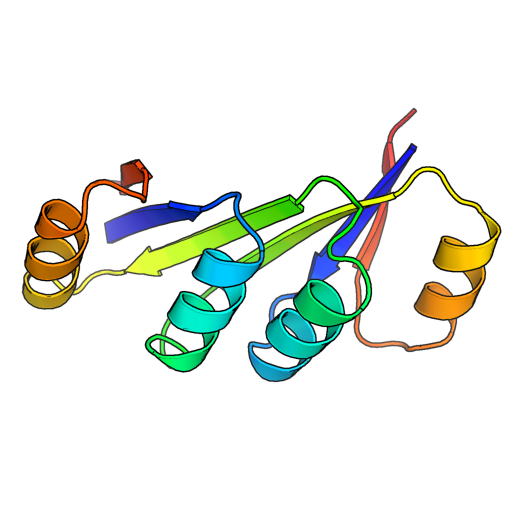B 1 44 ? 1.318 -11.688 3.441 1 75.06 44 LYS B O 1
ATOM 783 N N . VAL B 1 45 ? 0.943 -13.062 1.648 1 84.56 45 VAL B N 1
ATOM 784 C CA . VAL B 1 45 ? 0.089 -12.055 1.028 1 84.56 45 VAL B CA 1
ATOM 785 C C . VAL B 1 45 ? -1.296 -12.641 0.765 1 84.56 45 VAL B C 1
ATOM 787 O O . VAL B 1 45 ? -1.446 -13.859 0.638 1 84.56 45 VAL B O 1
ATOM 790 N N . GLU B 1 46 ? -2.295 -11.844 0.823 1 90.88 46 GLU B N 1
ATOM 791 C CA . GLU B 1 46 ? -3.637 -12.211 0.379 1 90.88 46 GLU B CA 1
ATOM 792 C C . GLU B 1 46 ? -3.811 -11.961 -1.116 1 90.88 46 GLU B C 1
ATOM 794 O O . GLU B 1 46 ? -3.473 -10.883 -1.613 1 90.88 46 GLU B O 1
ATOM 799 N N . ILE B 1 47 ? -4.305 -12.984 -1.769 1 91.75 47 ILE B N 1
ATOM 800 C CA . ILE B 1 47 ? -4.527 -12.859 -3.205 1 91.75 47 ILE B CA 1
ATOM 801 C C . ILE B 1 47 ? -6.008 -13.062 -3.518 1 91.75 47 ILE B C 1
ATOM 803 O O . ILE B 1 47 ? -6.598 -14.07 -3.131 1 91.75 47 ILE B O 1
ATOM 807 N N . ILE B 1 48 ? -6.547 -12.047 -4.203 1 90.75 48 ILE B N 1
ATOM 808 C CA . ILE B 1 48 ? -7.953 -12.078 -4.59 1 90.75 48 ILE B CA 1
ATOM 809 C C . ILE B 1 48 ? -8.07 -11.945 -6.109 1 90.75 48 ILE B C 1
ATOM 811 O O . ILE B 1 48 ? -7.457 -11.07 -6.715 1 90.75 48 ILE B O 1
ATOM 815 N N . ARG B 1 49 ? -8.836 -12.797 -6.754 1 90.44 49 ARG B N 1
ATOM 816 C CA . ARG B 1 49 ? -9.109 -12.688 -8.18 1 90.44 49 ARG B CA 1
ATOM 817 C C . ARG B 1 49 ? -10.188 -11.641 -8.445 1 90.44 49 ARG B C 1
ATOM 819 O O . ARG B 1 49 ? -11.258 -11.672 -7.832 1 90.44 49 ARG B O 1
ATOM 826 N N . ALA B 1 50 ? -9.828 -10.672 -9.203 1 82.44 50 ALA B N 1
ATOM 827 C CA . ALA B 1 50 ? -10.789 -9.625 -9.547 1 82.44 50 ALA B CA 1
ATOM 828 C C . ALA B 1 50 ? -11.242 -9.758 -11 1 82.44 50 ALA B C 1
ATOM 830 O O . ALA B 1 50 ? -10.414 -9.773 -11.914 1 82.44 50 ALA B O 1
ATOM 831 N N . ASP B 1 51 ? -12.32 -10.508 -11.398 1 68.75 51 ASP B N 1
ATOM 832 C CA . ASP B 1 51 ? -12.898 -10.742 -12.719 1 68.75 51 ASP B CA 1
ATOM 833 C C . ASP B 1 51 ? -13.289 -9.43 -13.391 1 68.75 51 ASP B C 1
ATOM 835 O O . ASP B 1 51 ? -13.797 -8.516 -12.734 1 68.75 51 ASP B O 1
#

pLDDT: mean 91.19, std 7.61, range [62.19, 97.19]

Organism: Sulfolobus acidocaldarius (strain ATCC 33909 / DSM 639 / JCM 8929 / NBRC 15157 / NCIMB 11770) (NCBI:txid330779)

Radius of gyration: 13.91 Å; Cα contacts (8 Å, |Δi|>4): 174; chains: 2; bounding box: 25×40×30 Å

Foldseek 3Di:
DDDDDDDDPVVVVVCCVVPVVDDDDDDDDDDDVVVVVVVVVVPPDDDDDDD/DDDDDDDDPVVVVVCCVVPVVDDDDDDDDDDDVVVVVVVVVVVPDDDDDDD

Solvent-accessible surface area (backbone atoms only — not comparable to full-atom values): 5658 Å² total; per-residue (Å²): 80,31,37,38,37,34,58,48,47,70,57,39,42,51,47,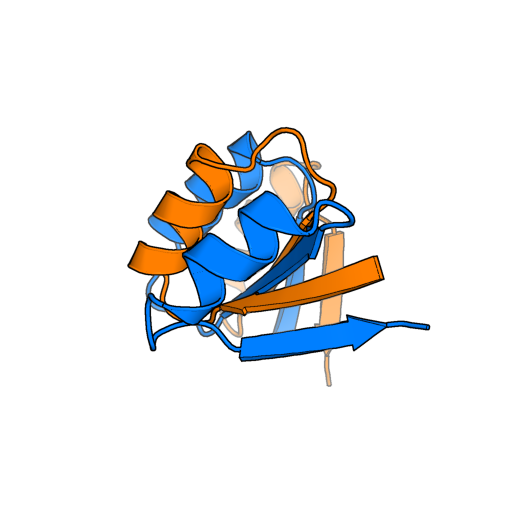39,64,74,45,55,90,41,62,43,37,35,42,35,50,46,78,49,68,68,60,51,56,58,50,65,72,45,81,78,54,47,77,43,81,46,130,80,31,36,38,38,33,59,48,47,69,56,39,40,51,46,39,64,75,46,55,89,40,61,42,37,34,42,35,50,46,76,48,67,69,60,52,57,57,50,64,69,64,68,76,53,48,78,43,81,46,131

Sequence (102 aa):
MFVVKAKDPKDIIKLAKQYSDYPMELILYINNPRVIGGLRLKRKVEIIRADMFVVKAKDPKDIIKLAKQYSDYPMELILYINNPRVIGGLRLKRKVEIIRAD